Protein AF-A0AB33AIN3-F1 (afdb_monomer)

Organism: NCBI:txid1303024

Secondary structure (DSSP, 8-state):
-PPPSEEEEE-TTSSEEEEEETTS-EEEEEE-HHHHTS-HHHHHHHHHHHHHHHHHHHHHHHHHHHHHTT-TT--TTSPPHHHHHHHHHH---

Nearest PDB structures (foldseek):
  7aor-assembly1_an  TM=8.253E-01  e=1.614E-02  Trypanosoma cruzi strain CL Brener
  1j8b-assembly1_A-2  TM=8.445E-01  e=2.352E-02  Haemophilus influenzae Rd KW20
  6hiw-assembly1_DM  TM=8.427E-01  e=4.135E-02  Trypanosoma brucei brucei
  1pug-assembly1_A  TM=7.816E-01  e=3.218E-02  Escherichia coli
  7ane-assembly1_an  TM=8.072E-01  e=6.024E-02  Leishmania major

Sequence (93 aa):
MRDPTVFEAASRDESIIVRVGRNGNTAGVQLEPPAMELTDDVLASRIVRLNTLAYLRSQLALREEMTRNHVEAISTRLPTAAQVDAYASTIDF

Solvent-accessible surface area (backbone atoms only — not comparable to full-atom values): 5214 Å² total; per-residue (Å²): 134,81,79,69,67,59,27,71,26,58,35,77,85,58,26,40,35,24,34,13,26,56,86,52,47,79,69,49,76,48,74,37,77,76,43,72,76,44,53,71,70,57,42,50,52,52,52,51,53,28,42,50,50,7,28,42,52,18,38,27,52,52,44,51,50,38,57,76,68,67,52,78,84,71,62,86,86,44,48,49,70,68,56,45,51,55,57,51,70,70,64,86,84

Radius of gyration: 14.46 Å; Cα contacts (8 Å, |Δi|>4): 128; chains: 1; bounding box: 31×23×43 Å

Foldseek 3Di:
DDPDQWFWFAAPVRQWIWIAGLVLHTPDIHGHPVLVPDDPVVSVVLNVLRSVLSSLVSLQVVQVVCVVVVPPPDDPPRDHPVRSVVSVVVRDD

Structure (mmCIF, N/CA/C/O backbone):
data_AF-A0AB33AIN3-F1
#
_entry.id   AF-A0AB33AIN3-F1
#
loop_
_atom_site.group_PDB
_atom_site.id
_atom_site.type_symbol
_atom_site.label_atom_id
_atom_site.label_alt_id
_atom_site.label_comp_id
_atom_site.label_asym_id
_atom_site.label_entity_id
_atom_site.label_seq_id
_atom_site.pdbx_PDB_ins_code
_atom_site.Cartn_x
_atom_site.Cartn_y
_atom_site.Cartn_z
_atom_site.occupancy
_atom_site.B_iso_or_equiv
_atom_site.auth_seq_id
_atom_site.auth_comp_id
_atom_site.auth_asym_id
_atom_site.auth_atom_id
_atom_site.pdbx_PDB_model_num
ATOM 1 N N . MET A 1 1 ? -1.200 11.258 -19.873 1.00 44.75 1 MET A N 1
ATOM 2 C CA . MET A 1 1 ? -1.634 11.098 -18.468 1.00 44.75 1 MET A CA 1
ATOM 3 C C . MET A 1 1 ? -0.395 11.250 -17.597 1.00 44.75 1 MET A C 1
ATOM 5 O O . MET A 1 1 ? 0.616 10.655 -17.944 1.00 44.75 1 MET A O 1
ATOM 9 N N . ARG A 1 2 ? -0.401 12.129 -16.590 1.00 52.31 2 ARG A N 1
ATOM 10 C CA . ARG A 1 2 ? 0.754 12.338 -15.694 1.00 52.31 2 ARG A CA 1
ATOM 11 C C . ARG A 1 2 ? 0.783 11.168 -14.705 1.00 52.31 2 ARG A C 1
ATOM 13 O O . ARG A 1 2 ? -0.275 10.865 -14.160 1.00 52.31 2 ARG A O 1
ATOM 20 N N . ASP A 1 3 ? 1.929 10.518 -14.500 1.00 61.06 3 ASP A N 1
ATOM 21 C CA . ASP A 1 3 ? 2.031 9.482 -13.462 1.00 61.06 3 ASP A CA 1
ATOM 22 C C . ASP A 1 3 ? 1.714 10.102 -12.092 1.00 61.06 3 ASP A C 1
ATOM 24 O O . ASP A 1 3 ? 2.176 11.219 -11.813 1.00 61.06 3 ASP A O 1
ATOM 28 N N . PRO A 1 4 ? 0.906 9.433 -11.252 1.00 67.75 4 PRO A N 1
ATOM 29 C CA . PRO A 1 4 ? 0.572 9.948 -9.936 1.00 67.75 4 PRO A CA 1
ATOM 30 C C . PRO A 1 4 ? 1.851 10.122 -9.108 1.00 67.75 4 PRO A C 1
ATOM 32 O O . PRO A 1 4 ? 2.718 9.250 -9.052 1.00 67.75 4 PRO A O 1
ATOM 35 N N . THR A 1 5 ? 1.992 11.282 -8.466 1.00 84.06 5 THR A N 1
ATOM 36 C CA . THR A 1 5 ? 3.130 11.57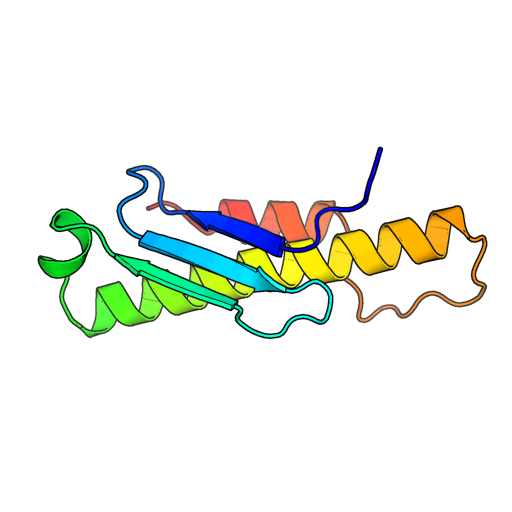2 -7.578 1.00 84.06 5 THR A CA 1
ATOM 37 C C . THR A 1 5 ? 3.000 10.870 -6.224 1.00 84.06 5 THR A C 1
ATOM 39 O O . THR A 1 5 ? 3.989 10.749 -5.496 1.00 84.06 5 THR A O 1
ATOM 42 N N . VAL A 1 6 ? 1.790 10.400 -5.905 1.00 92.75 6 VAL A N 1
ATOM 43 C CA . VAL A 1 6 ? 1.405 9.746 -4.655 1.00 92.75 6 VAL A CA 1
ATOM 44 C C . VAL A 1 6 ? 0.479 8.571 -4.963 1.00 92.75 6 VAL A C 1
ATOM 46 O O . VAL A 1 6 ? -0.419 8.680 -5.793 1.00 92.75 6 VAL A O 1
ATOM 49 N N . PHE A 1 7 ? 0.696 7.465 -4.265 1.00 96.25 7 PHE A N 1
ATOM 50 C CA . PHE A 1 7 ? -0.082 6.237 -4.316 1.00 96.25 7 PHE A CA 1
ATOM 51 C C . PHE A 1 7 ? -0.821 6.068 -2.999 1.00 96.25 7 PHE A C 1
ATOM 53 O O . PHE A 1 7 ? -0.236 6.250 -1.931 1.00 96.25 7 PHE A O 1
ATOM 60 N N . GLU A 1 8 ? -2.098 5.719 -3.078 1.00 96.50 8 GLU A N 1
ATOM 61 C CA . GLU A 1 8 ? -2.974 5.624 -1.916 1.00 96.50 8 GLU A CA 1
ATOM 62 C C . GLU A 1 8 ? -3.476 4.191 -1.716 1.00 96.50 8 GLU A C 1
ATOM 64 O O . GLU A 1 8 ? -3.675 3.436 -2.676 1.00 96.50 8 GLU A O 1
ATOM 69 N N . ALA A 1 9 ? -3.671 3.818 -0.455 1.00 97.88 9 ALA A N 1
ATOM 70 C CA . ALA A 1 9 ? -4.451 2.663 -0.040 1.00 97.88 9 ALA A CA 1
ATOM 71 C C . ALA A 1 9 ? -5.286 3.047 1.184 1.00 97.88 9 ALA A C 1
ATOM 73 O O . ALA A 1 9 ? -4.769 3.682 2.104 1.00 97.88 9 ALA A O 1
ATOM 74 N N . ALA A 1 10 ? -6.552 2.644 1.192 1.00 98.31 10 ALA A N 1
ATOM 75 C CA . ALA A 1 10 ? -7.491 2.943 2.263 1.00 98.31 10 ALA A CA 1
ATOM 76 C C . ALA A 1 10 ? -8.198 1.671 2.749 1.00 98.31 10 ALA A C 1
ATOM 78 O O . ALA A 1 10 ? -8.302 0.700 1.991 1.00 98.31 10 ALA A O 1
ATOM 79 N N . SER A 1 11 ? -8.665 1.679 3.999 1.00 98.00 11 SER A N 1
ATOM 80 C CA . SER A 1 11 ? -9.661 0.714 4.481 1.00 98.00 11 SER A CA 1
ATOM 81 C C . SER A 1 11 ? -10.981 0.877 3.719 1.00 98.00 11 SER A C 1
ATOM 83 O O . SER A 1 11 ? -11.220 1.916 3.102 1.00 98.00 11 SER A O 1
ATOM 85 N N . ARG A 1 12 ? -11.863 -0.131 3.752 1.00 96.62 12 ARG A N 1
ATOM 86 C CA . ARG A 1 12 ? -13.149 -0.085 3.020 1.00 96.62 12 ARG A CA 1
ATOM 87 C C . ARG A 1 12 ? -14.058 1.061 3.445 1.00 96.62 12 ARG A C 1
ATOM 89 O O . ARG A 1 12 ? -14.814 1.572 2.628 1.00 96.62 12 ARG A O 1
ATOM 96 N N . ASP A 1 13 ? -14.020 1.399 4.726 1.00 96.81 13 ASP A N 1
ATOM 97 C CA . ASP A 1 13 ? -14.777 2.501 5.319 1.00 96.81 13 ASP A CA 1
ATOM 98 C C . ASP A 1 13 ? -14.051 3.851 5.219 1.00 96.81 13 ASP A C 1
ATOM 100 O O . ASP A 1 13 ? -14.524 4.837 5.776 1.00 96.81 13 ASP A O 1
ATOM 104 N N . GLU A 1 14 ? -12.893 3.880 4.549 1.00 97.62 14 GLU A N 1
ATOM 105 C CA . GLU A 1 14 ? -12.032 5.051 4.369 1.00 97.62 14 GLU A CA 1
ATOM 106 C C . GLU A 1 14 ? -11.561 5.694 5.686 1.00 97.62 14 GLU A C 1
ATOM 108 O O . GLU A 1 14 ? -11.028 6.802 5.688 1.00 97.62 14 GLU A O 1
ATOM 113 N N . SER A 1 15 ? -11.689 4.989 6.815 1.00 98.38 15 SER A N 1
ATOM 114 C CA . SER A 1 15 ? -11.275 5.503 8.123 1.00 98.38 15 SER A CA 1
ATOM 115 C C . SER A 1 15 ? -9.758 5.532 8.317 1.00 98.38 15 SER A C 1
ATOM 117 O O . SER A 1 15 ? -9.254 6.310 9.128 1.00 98.38 15 SER A O 1
ATOM 119 N N . ILE A 1 16 ? -9.018 4.706 7.572 1.00 98.56 16 ILE A N 1
ATOM 120 C CA . ILE A 1 16 ? -7.554 4.691 7.542 1.00 98.56 16 ILE A CA 1
ATOM 121 C C . ILE A 1 16 ? -7.118 4.865 6.096 1.00 98.56 16 ILE A C 1
ATOM 123 O O . ILE A 1 16 ? -7.376 3.997 5.265 1.00 98.56 16 ILE A O 1
ATOM 127 N N . ILE A 1 17 ? -6.399 5.945 5.806 1.00 98.38 17 ILE A N 1
ATOM 128 C CA . ILE A 1 17 ? -5.875 6.235 4.470 1.00 98.38 17 ILE A CA 1
ATOM 129 C C . ILE A 1 17 ? -4.364 6.421 4.571 1.00 98.38 17 ILE A C 1
ATOM 131 O O . ILE A 1 17 ? -3.872 7.266 5.32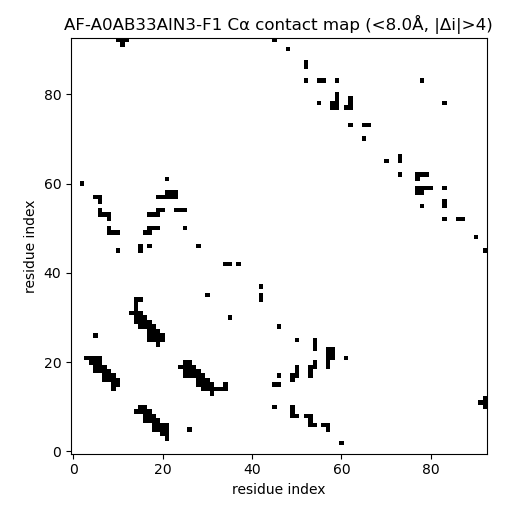1 1.00 98.38 17 ILE A O 1
ATOM 135 N N . VAL A 1 18 ? -3.608 5.646 3.797 1.00 98.06 18 VAL A N 1
ATOM 136 C CA . VAL A 1 18 ? -2.147 5.727 3.740 1.00 98.06 18 VAL A CA 1
ATOM 137 C C . VAL A 1 18 ? -1.698 6.179 2.362 1.00 98.06 18 VAL A C 1
ATOM 139 O O . VAL A 1 18 ? -2.145 5.661 1.339 1.00 98.06 18 VAL A O 1
ATOM 142 N N . ARG A 1 19 ? -0.765 7.131 2.345 1.00 97.69 19 ARG A N 1
ATOM 143 C CA . ARG A 1 19 ? -0.201 7.730 1.136 1.00 97.69 19 ARG A CA 1
ATOM 144 C C . ARG A 1 19 ? 1.295 7.466 1.073 1.00 97.69 19 ARG A C 1
ATOM 146 O O . ARG A 1 19 ? 2.021 7.730 2.031 1.00 97.69 19 ARG A O 1
ATOM 153 N N . VAL A 1 20 ? 1.766 6.988 -0.073 1.00 97.19 20 VAL A N 1
ATOM 154 C CA . VAL A 1 20 ? 3.175 6.690 -0.354 1.00 97.19 20 VAL A CA 1
ATOM 155 C C . VAL A 1 20 ? 3.607 7.438 -1.609 1.00 97.19 20 VAL A C 1
ATOM 157 O O . VAL A 1 20 ? 2.922 7.427 -2.626 1.00 97.19 20 VAL A O 1
ATOM 160 N N . GLY A 1 21 ? 4.747 8.114 -1.549 1.00 94.38 21 GLY A N 1
ATOM 161 C CA . GLY A 1 21 ? 5.338 8.787 -2.696 1.00 94.38 21 GLY A CA 1
ATOM 162 C C . GLY A 1 21 ? 5.836 7.806 -3.757 1.00 94.38 21 GLY A C 1
ATOM 163 O O . GLY A 1 21 ? 6.019 6.608 -3.525 1.00 94.38 21 GLY A O 1
ATOM 164 N N . ARG A 1 22 ? 6.122 8.335 -4.944 1.00 89.88 22 ARG A N 1
ATOM 165 C CA . ARG A 1 22 ? 6.629 7.555 -6.084 1.00 89.88 22 ARG A CA 1
ATOM 166 C C . ARG A 1 22 ? 7.908 6.753 -5.811 1.00 89.88 22 ARG A C 1
ATOM 168 O O . ARG A 1 22 ? 8.116 5.714 -6.419 1.00 89.88 22 ARG A O 1
ATOM 175 N N . ASN A 1 23 ? 8.751 7.201 -4.884 1.00 86.94 23 ASN A N 1
ATOM 176 C CA . ASN A 1 23 ? 9.991 6.498 -4.537 1.00 86.94 23 ASN A CA 1
ATOM 177 C C . ASN A 1 23 ? 9.806 5.504 -3.378 1.00 86.94 23 ASN A C 1
ATOM 179 O O . ASN A 1 23 ? 10.782 4.982 -2.847 1.00 86.94 23 ASN A O 1
ATOM 183 N N . GLY A 1 24 ? 8.563 5.263 -2.953 1.00 83.81 24 GLY A N 1
ATOM 184 C CA . GLY A 1 24 ? 8.248 4.366 -1.846 1.00 83.81 24 GLY A CA 1
ATOM 185 C C . GLY A 1 24 ? 8.382 4.993 -0.456 1.00 83.81 24 GLY A C 1
ATOM 186 O O . GLY A 1 24 ? 8.197 4.301 0.540 1.00 83.81 24 GLY A O 1
ATOM 187 N N . ASN A 1 25 ? 8.675 6.292 -0.360 1.00 89.38 25 ASN A N 1
ATOM 188 C CA . ASN A 1 25 ? 8.670 7.018 0.906 1.00 89.38 25 ASN A CA 1
ATOM 189 C C . ASN A 1 25 ? 7.230 7.220 1.402 1.00 89.38 25 ASN A C 1
ATOM 191 O O . ASN A 1 25 ? 6.386 7.699 0.647 1.00 89.38 25 ASN A O 1
ATOM 195 N N . THR A 1 26 ? 6.938 6.908 2.664 1.00 86.69 26 THR A N 1
ATOM 196 C CA . THR A 1 26 ? 5.628 7.229 3.250 1.00 86.69 26 THR A CA 1
ATOM 197 C C . THR A 1 26 ? 5.421 8.746 3.230 1.00 86.69 26 THR A C 1
ATOM 199 O O . THR A 1 26 ? 6.275 9.504 3.687 1.00 86.69 26 THR A O 1
ATOM 202 N N . ALA A 1 27 ? 4.307 9.186 2.647 1.00 91.75 27 ALA A N 1
ATOM 203 C CA . ALA A 1 27 ? 3.937 10.593 2.502 1.00 91.75 27 ALA A CA 1
ATOM 204 C C . ALA A 1 27 ? 2.965 11.049 3.600 1.00 91.75 27 ALA A C 1
ATOM 206 O O . ALA A 1 27 ? 2.965 12.222 3.961 1.00 91.75 27 ALA A O 1
ATOM 207 N N . GLY A 1 28 ? 2.160 10.136 4.149 1.00 95.56 28 GLY A N 1
ATOM 208 C CA . GLY A 1 28 ? 1.303 10.429 5.293 1.00 95.56 28 GLY A CA 1
ATOM 209 C C . GLY A 1 28 ? 0.319 9.311 5.616 1.00 95.56 28 GLY A C 1
ATOM 210 O O . GLY A 1 28 ? 0.068 8.426 4.796 1.00 95.56 28 GLY A O 1
ATOM 211 N N . VAL A 1 29 ? -0.246 9.392 6.817 1.00 97.31 29 VAL A N 1
ATOM 212 C CA . VAL A 1 29 ? -1.365 8.569 7.283 1.00 97.31 29 VAL A CA 1
ATOM 213 C C . VAL A 1 29 ? -2.456 9.521 7.757 1.00 97.31 29 VAL A C 1
ATOM 215 O O . VAL A 1 29 ? -2.170 10.462 8.496 1.00 97.31 29 VAL A O 1
ATOM 218 N N . GLN A 1 30 ? -3.683 9.293 7.307 1.00 98.12 30 GLN A N 1
ATOM 219 C CA . GLN A 1 30 ? -4.877 9.999 7.753 1.00 98.12 30 GLN A CA 1
ATOM 220 C C . GLN A 1 30 ? -5.780 9.004 8.477 1.00 98.12 30 GLN A C 1
ATOM 222 O O . GLN A 1 30 ? -6.013 7.905 7.972 1.00 98.12 30 GLN A O 1
ATOM 227 N N . LEU A 1 31 ? -6.231 9.397 9.667 1.00 98.44 31 LEU A N 1
ATOM 228 C CA . LEU A 1 31 ? -7.089 8.608 10.540 1.00 98.44 31 LEU A CA 1
ATOM 229 C C . LEU A 1 31 ? -8.352 9.410 10.835 1.00 98.44 31 LEU A C 1
ATOM 231 O O . LEU A 1 31 ? -8.268 10.535 11.328 1.00 98.44 31 LEU A O 1
ATOM 235 N N . GLU A 1 32 ? -9.497 8.816 10.539 1.00 98.38 32 GLU A N 1
ATOM 236 C CA . GLU A 1 32 ? -10.811 9.357 10.875 1.00 98.38 32 GLU A CA 1
ATOM 237 C C . GLU A 1 32 ? -11.285 8.809 12.232 1.00 98.38 32 GLU A C 1
ATOM 239 O O . GLU A 1 32 ? -10.764 7.788 12.694 1.00 98.38 32 GLU A O 1
ATOM 244 N N . PRO A 1 33 ? -12.291 9.426 12.885 1.00 98.19 33 PRO A N 1
ATOM 245 C CA . PRO A 1 33 ? -12.750 9.002 14.209 1.00 98.19 33 PRO A CA 1
ATOM 246 C C . PRO A 1 33 ? -13.003 7.489 14.374 1.00 98.19 33 PRO A C 1
ATOM 248 O O . PRO A 1 33 ? -12.564 6.952 15.387 1.00 98.19 33 PRO A O 1
ATOM 251 N N . PRO A 1 34 ? -13.592 6.752 13.402 1.00 97.88 34 PRO A N 1
ATOM 252 C CA . PRO A 1 34 ? -13.770 5.302 13.534 1.00 97.88 34 PRO A CA 1
ATOM 253 C C . PRO A 1 34 ? -12.463 4.513 13.699 1.00 97.88 34 PRO A C 1
ATOM 255 O O . PRO A 1 34 ? -12.448 3.487 14.374 1.00 97.88 34 PRO A O 1
ATOM 258 N N . ALA A 1 35 ? -11.354 4.985 13.120 1.00 97.69 35 ALA A N 1
ATOM 259 C CA . ALA A 1 35 ? -10.053 4.337 13.263 1.00 97.69 35 ALA A CA 1
ATOM 260 C C . ALA A 1 35 ? -9.464 4.511 14.670 1.00 97.69 35 ALA A C 1
ATOM 262 O O . ALA A 1 35 ? -8.683 3.668 15.106 1.00 97.69 35 ALA A O 1
ATOM 263 N N . MET A 1 36 ? -9.850 5.574 15.382 1.00 96.81 36 MET A N 1
ATOM 264 C CA . MET A 1 36 ? -9.390 5.857 16.745 1.00 96.81 36 MET A CA 1
ATOM 265 C C . MET A 1 36 ? -10.075 4.983 17.804 1.00 96.81 36 MET A C 1
ATOM 267 O O . MET A 1 36 ? -9.580 4.893 18.921 1.00 96.81 36 MET A O 1
ATOM 271 N N . GLU A 1 37 ? -11.181 4.320 17.454 1.00 97.88 37 GLU A N 1
ATOM 272 C CA . GLU A 1 37 ? -11.871 3.346 18.314 1.00 97.88 37 GLU A CA 1
ATOM 273 C C . GLU A 1 37 ? -11.245 1.940 18.238 1.00 97.88 37 GLU A C 1
ATOM 275 O O . GLU A 1 37 ? -11.605 1.039 18.999 1.00 97.88 37 GLU A O 1
ATOM 280 N N . LEU A 1 38 ? -10.320 1.721 17.297 1.00 98.06 38 LEU A N 1
ATOM 281 C CA . LEU A 1 38 ? -9.575 0.471 17.189 1.00 98.06 38 LEU A CA 1
ATOM 282 C C . LEU A 1 38 ? -8.528 0.384 18.301 1.00 98.06 38 LEU A C 1
ATOM 284 O O . LEU A 1 38 ? -7.936 1.383 18.701 1.00 98.06 38 LEU A O 1
ATOM 288 N N . THR A 1 39 ? -8.237 -0.833 18.753 1.00 98.38 39 THR A N 1
ATOM 289 C CA . THR A 1 39 ? -7.101 -1.061 19.649 1.00 98.38 39 THR A CA 1
ATOM 290 C C . THR A 1 39 ? -5.782 -0.772 18.928 1.00 98.38 39 THR A C 1
ATOM 292 O O . THR A 1 39 ? -5.675 -0.959 17.711 1.00 98.38 39 THR A O 1
ATOM 295 N N . ASP A 1 40 ? -4.762 -0.351 19.679 1.00 98.25 40 ASP A N 1
ATOM 296 C CA . ASP A 1 40 ? -3.450 0.036 19.141 1.00 98.25 40 ASP A CA 1
ATOM 297 C C . ASP A 1 40 ? -2.850 -1.021 18.202 1.00 98.25 40 ASP A C 1
ATOM 299 O O . ASP A 1 40 ? -2.316 -0.695 17.141 1.00 98.25 40 ASP A O 1
ATOM 303 N N . ASP A 1 41 ? -2.960 -2.302 18.563 1.00 98.31 41 ASP A N 1
ATOM 304 C CA . ASP A 1 41 ? -2.443 -3.423 17.780 1.00 98.31 41 ASP A CA 1
ATOM 305 C C . ASP A 1 41 ? -3.193 -3.608 16.452 1.00 98.31 41 ASP A C 1
ATOM 307 O O . ASP A 1 41 ? -2.572 -3.849 15.409 1.00 98.31 41 ASP A O 1
ATOM 311 N N . VAL A 1 42 ? -4.517 -3.427 16.457 1.00 98.38 42 VAL A N 1
ATOM 312 C CA . VAL A 1 42 ? -5.349 -3.508 15.253 1.00 98.38 42 VAL A CA 1
ATOM 313 C C . VAL A 1 42 ? -5.076 -2.316 14.345 1.00 98.38 42 VAL A C 1
ATOM 315 O O . VAL A 1 42 ? -4.852 -2.505 13.146 1.00 98.38 42 VAL A O 1
ATOM 318 N N . LEU A 1 43 ? -5.043 -1.101 14.897 1.00 98.50 43 LEU A N 1
ATOM 319 C CA . LEU A 1 43 ? -4.747 0.114 14.144 1.00 98.50 43 LEU A CA 1
ATOM 320 C C . LEU A 1 43 ? -3.356 0.035 13.499 1.00 98.50 43 LEU A C 1
ATOM 322 O O . LEU A 1 43 ? -3.224 0.237 12.290 1.00 98.50 43 LEU A O 1
ATOM 326 N N . ALA A 1 44 ? -2.330 -0.340 14.268 1.00 98.31 44 ALA A N 1
ATOM 327 C CA . ALA A 1 44 ? -0.970 -0.497 13.762 1.00 98.31 44 ALA A CA 1
ATOM 328 C C . ALA A 1 44 ? -0.894 -1.551 12.647 1.00 98.31 44 ALA A C 1
ATOM 330 O O . ALA A 1 44 ? -0.315 -1.292 11.590 1.00 98.31 44 ALA A O 1
ATOM 331 N N . SER A 1 45 ? -1.524 -2.715 12.842 1.00 98.44 45 SER A N 1
ATOM 332 C CA . SER A 1 45 ? -1.582 -3.776 11.830 1.00 98.44 45 SER A CA 1
ATOM 333 C C . SER A 1 45 ? -2.226 -3.287 10.528 1.00 98.44 45 SER A C 1
ATOM 335 O O . SER A 1 45 ? -1.670 -3.483 9.443 1.00 98.44 45 SER A O 1
ATOM 337 N N . ARG A 1 46 ? -3.360 -2.580 10.614 1.00 98.50 46 ARG A N 1
ATOM 338 C CA . ARG A 1 46 ? -4.061 -2.039 9.440 1.00 98.50 46 ARG A CA 1
ATOM 339 C C . ARG A 1 46 ? -3.235 -0.981 8.710 1.00 98.50 46 ARG A C 1
ATOM 341 O O . ARG A 1 46 ? -3.106 -1.067 7.489 1.00 98.50 46 ARG A O 1
ATOM 348 N N . ILE A 1 47 ? -2.618 -0.045 9.437 1.00 98.25 47 ILE A N 1
ATOM 349 C CA . ILE A 1 47 ? -1.732 0.977 8.856 1.00 98.25 47 ILE A CA 1
ATOM 350 C C . ILE A 1 47 ? -0.562 0.321 8.121 1.00 98.25 47 ILE A C 1
ATOM 352 O O . ILE A 1 47 ? -0.282 0.687 6.981 1.00 98.25 47 ILE A O 1
ATOM 356 N N . VAL A 1 48 ? 0.106 -0.664 8.732 1.00 98.12 48 VAL A N 1
ATOM 357 C CA . VAL A 1 48 ? 1.239 -1.361 8.102 1.00 98.12 48 VAL A CA 1
ATOM 358 C C . VAL A 1 48 ? 0.801 -2.032 6.803 1.00 98.12 48 VAL A C 1
ATOM 360 O O . VAL A 1 48 ? 1.453 -1.850 5.777 1.00 98.12 48 VAL A O 1
ATOM 363 N N . ARG A 1 49 ? -0.326 -2.751 6.814 1.00 98.56 49 ARG A N 1
ATOM 364 C CA . ARG A 1 49 ? -0.839 -3.453 5.629 1.00 98.56 49 ARG A CA 1
ATOM 365 C C . ARG A 1 49 ? -1.231 -2.489 4.507 1.00 98.56 49 ARG A C 1
ATOM 367 O O . ARG A 1 49 ? -0.867 -2.714 3.353 1.00 98.56 49 ARG A O 1
ATOM 374 N N . LEU A 1 50 ? -1.900 -1.383 4.831 1.00 98.50 50 LEU A N 1
ATOM 375 C CA . LEU A 1 50 ? -2.226 -0.343 3.850 1.00 98.50 50 LEU A CA 1
ATOM 376 C C . LEU A 1 50 ? -0.967 0.354 3.316 1.00 98.50 50 LEU A C 1
ATOM 378 O O . LEU A 1 50 ? -0.849 0.552 2.107 1.00 98.50 50 LEU A O 1
ATOM 382 N N . ASN A 1 51 ? 0.017 0.648 4.171 1.00 98.25 51 ASN A N 1
ATOM 383 C CA . ASN A 1 51 ? 1.296 1.217 3.744 1.00 98.25 51 ASN A CA 1
ATOM 384 C C . ASN A 1 51 ? 2.042 0.276 2.792 1.00 98.25 51 ASN A C 1
ATOM 386 O O . ASN A 1 51 ? 2.560 0.721 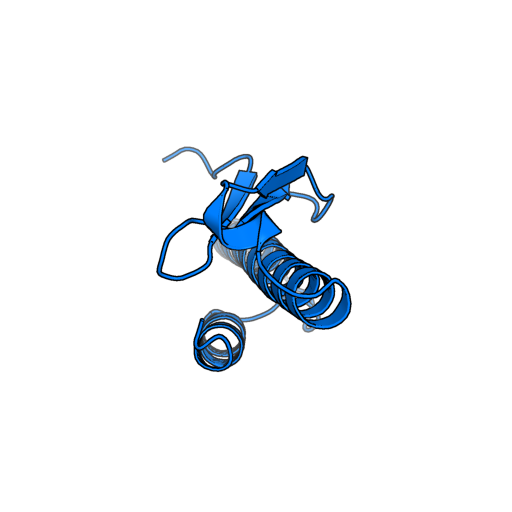1.769 1.00 98.25 51 ASN A O 1
ATOM 390 N N . THR A 1 52 ? 2.063 -1.028 3.082 1.00 98.00 52 THR A N 1
ATOM 391 C CA . THR A 1 52 ? 2.641 -2.030 2.181 1.00 98.00 52 THR A CA 1
ATOM 392 C C . THR A 1 52 ? 1.913 -2.054 0.839 1.00 98.00 52 THR A C 1
ATOM 394 O O . THR A 1 52 ? 2.578 -2.050 -0.195 1.00 98.00 52 THR A O 1
ATOM 397 N N . LEU A 1 53 ? 0.577 -2.014 0.815 1.00 98.25 53 LEU A N 1
ATOM 398 C CA . LEU A 1 53 ? -0.174 -1.982 -0.443 1.00 98.25 53 LEU A CA 1
ATOM 399 C C . LEU A 1 53 ? 0.124 -0.712 -1.259 1.00 98.25 53 LEU A C 1
ATOM 401 O O . LEU A 1 53 ? 0.408 -0.805 -2.455 1.00 98.25 53 LEU A O 1
ATOM 405 N N . ALA A 1 54 ? 0.110 0.466 -0.630 1.00 97.81 54 ALA A N 1
ATOM 406 C CA . ALA A 1 54 ? 0.442 1.729 -1.291 1.00 97.81 54 ALA A CA 1
ATOM 407 C C . ALA A 1 54 ? 1.888 1.733 -1.827 1.00 97.81 54 ALA A C 1
ATOM 409 O O . ALA A 1 54 ? 2.139 2.174 -2.951 1.00 97.81 54 ALA A O 1
ATOM 410 N N . TYR A 1 55 ? 2.833 1.166 -1.070 1.00 97.56 55 TYR A N 1
ATOM 411 C CA . TYR A 1 55 ? 4.211 0.962 -1.515 1.00 97.56 55 TYR A CA 1
ATOM 412 C C . TYR A 1 55 ? 4.295 0.029 -2.728 1.00 97.56 55 TYR A C 1
ATOM 414 O O . TYR A 1 55 ? 4.938 0.375 -3.717 1.00 97.56 55 TYR A O 1
ATOM 422 N N . LEU A 1 56 ? 3.617 -1.122 -2.705 1.00 97.56 56 LEU A N 1
ATOM 423 C CA . LEU A 1 56 ? 3.611 -2.067 -3.825 1.00 97.56 56 LEU A CA 1
ATOM 424 C C . LEU A 1 56 ? 3.025 -1.446 -5.101 1.00 97.56 56 LEU A C 1
ATOM 426 O O . LEU A 1 56 ? 3.590 -1.634 -6.176 1.00 97.56 56 LEU A O 1
ATOM 430 N N . ARG A 1 57 ? 1.953 -0.651 -4.982 1.00 97.25 57 ARG A N 1
ATOM 431 C CA . ARG A 1 57 ? 1.383 0.127 -6.098 1.00 97.25 57 ARG A CA 1
ATOM 432 C C . ARG A 1 57 ? 2.393 1.126 -6.671 1.00 97.25 57 ARG A C 1
ATOM 434 O O . ARG A 1 57 ? 2.537 1.217 -7.886 1.00 97.25 57 ARG A O 1
ATOM 441 N N . SER A 1 58 ? 3.140 1.808 -5.802 1.00 96.38 58 SER A N 1
ATOM 442 C CA . SER A 1 58 ? 4.225 2.715 -6.198 1.00 96.38 58 SER A CA 1
ATOM 443 C C . SER A 1 58 ? 5.339 1.983 -6.966 1.00 96.38 58 SER A C 1
ATOM 445 O O . SER A 1 58 ? 5.761 2.422 -8.035 1.00 96.38 58 SER A O 1
ATOM 447 N N . GLN A 1 59 ? 5.755 0.801 -6.498 1.00 96.56 59 GLN A N 1
ATOM 448 C CA . GLN A 1 59 ? 6.768 -0.007 -7.190 1.00 96.56 59 GLN A CA 1
ATOM 449 C C . GLN A 1 59 ? 6.265 -0.603 -8.517 1.00 96.56 59 GLN A C 1
ATOM 451 O O . GLN A 1 59 ? 7.038 -0.717 -9.471 1.00 96.56 59 GLN A O 1
ATOM 456 N N . LEU A 1 60 ? 4.981 -0.958 -8.609 1.00 96.25 60 LEU A N 1
ATOM 457 C CA . LEU A 1 60 ? 4.366 -1.392 -9.864 1.00 96.25 60 LEU A CA 1
ATOM 458 C C . LEU A 1 60 ? 4.386 -0.267 -10.906 1.00 96.25 60 LEU A C 1
ATOM 460 O O . LEU A 1 60 ? 4.776 -0.506 -12.044 1.00 96.25 60 LEU A O 1
ATOM 464 N N . ALA A 1 61 ? 4.067 0.967 -10.518 1.00 94.81 61 ALA A N 1
ATOM 465 C CA . ALA A 1 61 ? 4.132 2.097 -11.441 1.00 94.81 61 ALA A CA 1
ATOM 466 C C . ALA A 1 61 ? 5.557 2.344 -11.970 1.00 94.81 61 ALA A C 1
ATOM 468 O O . ALA A 1 61 ? 5.737 2.609 -13.159 1.00 94.81 61 ALA A O 1
ATOM 469 N N . LEU A 1 62 ? 6.586 2.183 -11.125 1.00 93.81 62 LEU A N 1
ATOM 470 C CA . LEU A 1 62 ? 7.988 2.227 -11.568 1.00 93.81 62 LEU A CA 1
ATOM 471 C C . LEU A 1 62 ? 8.294 1.123 -12.592 1.00 93.81 62 LEU A C 1
ATOM 473 O O . LEU A 1 62 ? 8.941 1.376 -13.609 1.00 93.81 62 LEU A O 1
ATOM 477 N N . ARG A 1 63 ? 7.796 -0.099 -12.362 1.00 94.69 63 ARG A N 1
ATOM 478 C CA . ARG A 1 63 ? 7.921 -1.215 -13.313 1.00 94.69 63 ARG A CA 1
ATOM 479 C C . ARG A 1 63 ? 7.261 -0.892 -14.654 1.00 94.69 63 ARG A C 1
ATOM 481 O O . ARG A 1 63 ? 7.841 -1.159 -15.707 1.00 94.69 63 ARG A O 1
ATOM 488 N N . GLU A 1 64 ? 6.053 -0.345 -14.625 1.00 94.31 64 GLU A N 1
ATOM 489 C CA . GLU A 1 64 ? 5.280 0.006 -15.818 1.00 94.31 64 GLU A CA 1
ATOM 490 C C . GLU A 1 64 ? 5.936 1.137 -16.611 1.00 94.31 64 GLU A C 1
ATOM 492 O O . GLU A 1 64 ? 5.988 1.087 -17.838 1.00 94.31 64 GLU A O 1
ATOM 497 N N . GLU A 1 65 ? 6.490 2.141 -15.935 1.00 93.25 65 GLU A N 1
ATOM 498 C CA . GLU A 1 65 ? 7.294 3.184 -16.569 1.00 93.25 65 GLU A CA 1
ATOM 499 C C . GLU A 1 65 ? 8.548 2.613 -17.238 1.00 93.25 65 GLU A C 1
ATOM 501 O O . GLU A 1 65 ? 8.789 2.889 -18.412 1.00 93.25 65 GLU A O 1
ATOM 506 N N . MET A 1 66 ? 9.323 1.782 -16.535 1.00 94.00 66 MET A N 1
ATOM 507 C CA . MET A 1 66 ? 10.497 1.119 -17.113 1.00 94.00 66 MET A CA 1
ATOM 508 C C . MET A 1 66 ? 10.127 0.286 -18.345 1.00 94.00 66 MET A C 1
ATOM 510 O O . MET A 1 66 ? 10.835 0.316 -19.350 1.00 94.00 66 MET A O 1
ATOM 514 N N . THR A 1 67 ? 8.987 -0.407 -18.284 1.00 94.38 67 THR A N 1
ATOM 515 C CA . THR A 1 67 ? 8.459 -1.203 -19.400 1.00 94.38 67 THR A CA 1
ATOM 516 C C . THR A 1 67 ? 8.114 -0.313 -20.595 1.00 94.38 67 THR A C 1
ATOM 518 O O . THR A 1 67 ? 8.517 -0.616 -21.716 1.00 94.38 67 THR A O 1
ATOM 521 N N . ARG A 1 68 ? 7.424 0.814 -20.367 1.00 94.75 68 ARG A N 1
ATOM 522 C CA . ARG A 1 68 ? 7.102 1.802 -21.414 1.00 94.75 68 ARG A CA 1
ATOM 523 C C . ARG A 1 68 ? 8.347 2.440 -22.027 1.00 94.75 68 ARG A C 1
ATOM 525 O O . ARG A 1 68 ? 8.351 2.733 -23.216 1.00 94.75 68 ARG A O 1
ATOM 532 N N . ASN A 1 69 ? 9.393 2.632 -21.231 1.00 95.25 69 ASN A N 1
ATOM 533 C CA . ASN A 1 69 ? 10.660 3.213 -21.669 1.00 95.25 69 ASN A CA 1
ATOM 534 C C . ASN A 1 69 ? 11.622 2.181 -22.284 1.00 95.25 69 ASN A C 1
ATOM 536 O O . ASN A 1 69 ? 12.774 2.520 -22.543 1.00 95.25 69 ASN A O 1
ATOM 540 N N . HIS A 1 70 ? 11.175 0.938 -22.509 1.00 94.69 70 HIS A N 1
ATOM 541 C CA . HIS A 1 70 ? 11.983 -0.151 -23.071 1.00 94.69 70 HIS A CA 1
ATOM 542 C C . HIS A 1 70 ? 13.291 -0.410 -22.308 1.00 94.69 70 HIS A C 1
ATOM 544 O O . HIS A 1 70 ? 14.300 -0.792 -22.898 1.00 94.69 70 HIS A O 1
ATOM 550 N N . VAL A 1 71 ? 13.282 -0.207 -20.988 1.00 95.00 71 VAL A N 1
ATOM 551 C CA . VAL A 1 71 ? 14.437 -0.509 -20.141 1.00 95.00 71 VAL A CA 1
ATOM 552 C C . VAL A 1 71 ? 14.691 -2.014 -20.173 1.00 95.00 71 VAL A C 1
ATOM 554 O O . VAL A 1 71 ? 13.834 -2.813 -19.791 1.00 95.00 71 VAL A O 1
ATOM 557 N N . GLU A 1 72 ? 15.882 -2.405 -20.616 1.00 89.56 72 GLU A N 1
ATOM 558 C CA . GLU A 1 72 ? 16.329 -3.792 -20.555 1.00 89.56 72 GLU A CA 1
ATOM 559 C C . GLU A 1 72 ? 16.598 -4.204 -19.096 1.00 89.56 72 GLU A C 1
ATOM 561 O O . GLU A 1 72 ? 17.041 -3.401 -18.276 1.00 89.56 72 GLU A O 1
ATOM 566 N N . ALA A 1 73 ? 16.330 -5.470 -18.761 1.00 90.00 73 ALA A N 1
ATOM 567 C CA . ALA A 1 73 ? 16.587 -6.050 -17.437 1.00 90.00 73 ALA A CA 1
ATOM 568 C C . ALA A 1 73 ? 15.859 -5.371 -16.249 1.00 90.00 73 ALA A C 1
ATOM 570 O O . ALA A 1 73 ? 16.451 -5.105 -15.201 1.00 90.00 73 ALA A O 1
ATOM 571 N N . ILE A 1 74 ? 14.543 -5.154 -16.369 1.00 91.06 74 ILE A N 1
ATOM 572 C CA . ILE A 1 74 ? 13.701 -4.711 -15.243 1.00 91.06 74 ILE A CA 1
ATOM 573 C C . ILE A 1 74 ? 13.850 -5.672 -14.054 1.00 91.06 74 ILE A C 1
ATOM 575 O O . ILE A 1 74 ? 13.643 -6.881 -14.177 1.00 91.06 74 ILE A O 1
ATOM 579 N N . SER A 1 75 ? 14.177 -5.115 -12.886 1.00 90.94 75 SER A N 1
ATOM 580 C CA . SER A 1 75 ? 14.409 -5.875 -11.656 1.00 90.94 75 SER A CA 1
ATOM 581 C C . SER A 1 75 ? 13.237 -6.797 -11.307 1.00 90.94 75 SER A C 1
ATOM 583 O O . SER A 1 75 ? 12.084 -6.368 -11.228 1.00 90.94 75 SER A O 1
ATOM 585 N N . THR A 1 76 ? 13.543 -8.057 -10.991 1.00 89.19 76 THR A N 1
ATOM 586 C CA . THR A 1 76 ? 12.567 -9.039 -10.486 1.00 89.19 76 THR A CA 1
ATOM 587 C C . THR A 1 76 ? 12.042 -8.701 -9.091 1.00 89.19 76 THR A C 1
ATOM 589 O O . THR A 1 76 ? 11.065 -9.297 -8.648 1.00 89.19 76 THR A O 1
ATO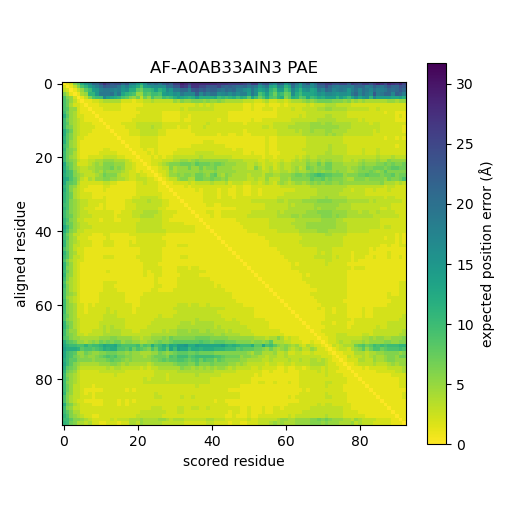M 592 N N . ARG A 1 77 ? 12.663 -7.735 -8.398 1.00 90.06 77 ARG A N 1
ATOM 593 C CA . ARG A 1 77 ? 12.185 -7.225 -7.105 1.00 90.06 77 ARG A CA 1
ATOM 594 C C . ARG A 1 77 ? 10.994 -6.276 -7.246 1.00 90.06 77 ARG A C 1
ATOM 596 O O . ARG A 1 77 ? 10.300 -6.058 -6.259 1.00 90.06 77 ARG A O 1
ATOM 603 N N . LEU A 1 78 ? 10.765 -5.701 -8.431 1.00 94.31 78 LEU A N 1
ATOM 604 C CA . LEU A 1 78 ? 9.591 -4.865 -8.667 1.00 94.31 78 LEU A CA 1
ATOM 605 C C . LEU A 1 78 ? 8.355 -5.751 -8.872 1.00 94.31 78 LEU A C 1
ATOM 607 O O . LEU A 1 78 ? 8.391 -6.635 -9.740 1.00 94.31 78 LEU A O 1
ATOM 611 N N . PRO A 1 79 ? 7.264 -5.512 -8.123 1.00 96.81 79 PRO A N 1
ATOM 612 C CA . PRO A 1 79 ? 6.082 -6.350 -8.174 1.00 96.81 79 PRO A CA 1
ATOM 613 C C . PRO A 1 79 ? 5.387 -6.242 -9.532 1.00 96.81 79 PRO A C 1
ATOM 615 O O . PRO A 1 79 ? 5.419 -5.215 -10.207 1.00 96.81 79 PRO A O 1
ATOM 618 N N . THR A 1 80 ? 4.741 -7.330 -9.921 1.00 97.00 80 THR A N 1
ATOM 619 C CA . THR A 1 80 ? 3.793 -7.387 -11.038 1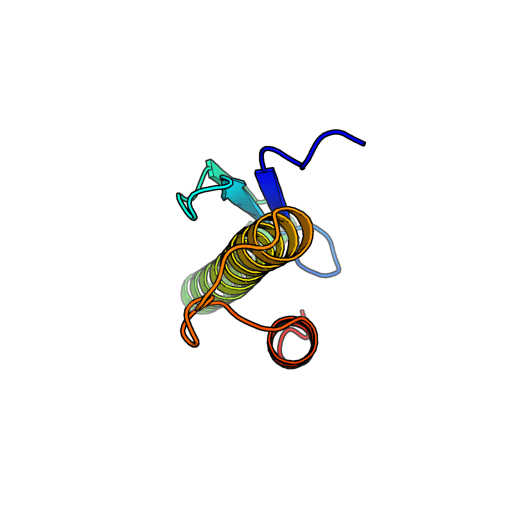.00 97.00 80 THR A CA 1
ATOM 620 C C . THR A 1 80 ? 2.392 -7.001 -10.570 1.00 97.00 80 THR A C 1
ATOM 622 O O . THR A 1 80 ? 2.095 -7.103 -9.380 1.00 97.00 80 THR A O 1
ATOM 625 N N . ALA A 1 81 ? 1.509 -6.633 -11.505 1.00 97.75 81 ALA A N 1
ATOM 626 C CA . ALA A 1 81 ? 0.105 -6.342 -11.199 1.00 97.75 81 ALA A CA 1
ATOM 627 C C . ALA A 1 81 ? -0.558 -7.483 -10.408 1.00 97.75 81 ALA A C 1
ATOM 629 O O . ALA A 1 81 ? -1.103 -7.249 -9.335 1.00 97.75 81 ALA A O 1
ATOM 630 N N . ALA A 1 82 ? -0.361 -8.735 -10.839 1.00 98.00 82 ALA A N 1
ATOM 631 C CA . ALA A 1 82 ? -0.897 -9.910 -10.153 1.00 98.00 82 ALA A CA 1
ATOM 632 C C . ALA A 1 82 ? -0.422 -10.045 -8.692 1.00 98.00 82 ALA A C 1
ATOM 634 O O . ALA A 1 82 ? -1.183 -10.483 -7.834 1.00 98.00 82 ALA A O 1
ATOM 635 N N . GLN A 1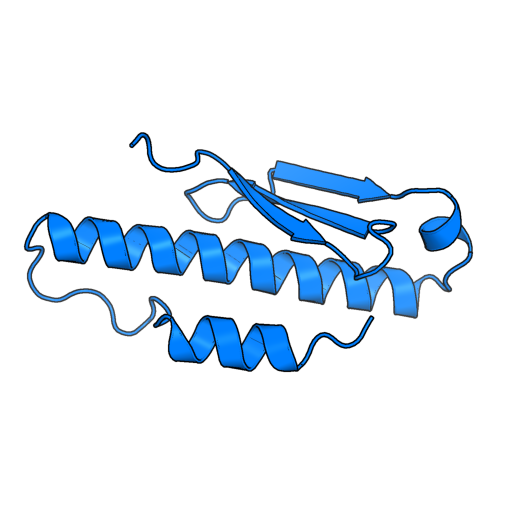 83 ? 0.823 -9.666 -8.383 1.00 98.19 83 GLN A N 1
ATOM 636 C CA . GLN A 1 83 ? 1.331 -9.686 -7.005 1.00 98.19 83 GLN A CA 1
ATOM 637 C C . GLN A 1 83 ? 0.723 -8.568 -6.153 1.00 98.19 83 GLN A C 1
ATOM 639 O O . GLN A 1 83 ? 0.428 -8.796 -4.979 1.00 98.19 83 GLN A O 1
ATOM 644 N N . VAL A 1 84 ? 0.528 -7.378 -6.730 1.00 98.38 84 VAL A N 1
ATOM 645 C CA . VAL A 1 84 ? -0.153 -6.271 -6.043 1.00 98.38 84 VAL A CA 1
ATOM 646 C C . VAL A 1 84 ? -1.607 -6.645 -5.750 1.00 98.38 84 VAL A C 1
ATOM 648 O O . VAL A 1 84 ? -2.051 -6.481 -4.615 1.00 98.38 84 VAL A O 1
ATOM 651 N N . ASP A 1 85 ? -2.312 -7.217 -6.725 1.00 98.38 85 ASP A N 1
ATOM 652 C CA . ASP A 1 85 ? -3.705 -7.654 -6.582 1.00 98.38 85 ASP A CA 1
ATOM 653 C C . ASP A 1 85 ? -3.847 -8.786 -5.558 1.00 98.38 85 ASP A C 1
ATOM 655 O O . ASP A 1 85 ? -4.728 -8.745 -4.697 1.00 98.38 85 ASP A O 1
ATOM 659 N N . ALA A 1 86 ? 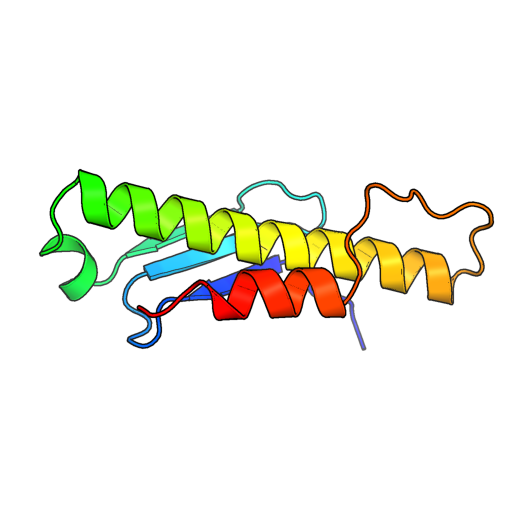-2.936 -9.765 -5.581 1.00 98.44 86 ALA A N 1
ATOM 660 C CA . ALA A 1 86 ? -2.907 -10.830 -4.586 1.00 98.44 86 ALA A CA 1
ATOM 661 C C . ALA A 1 86 ? -2.706 -10.270 -3.170 1.00 98.44 86 ALA A C 1
ATOM 663 O O . ALA A 1 86 ? -3.421 -10.668 -2.253 1.00 98.44 86 ALA A O 1
ATOM 664 N N . TYR A 1 87 ? -1.801 -9.304 -2.980 1.00 98.50 87 TYR A N 1
ATOM 665 C CA . TYR A 1 87 ? -1.631 -8.662 -1.676 1.00 98.50 87 TYR A CA 1
ATOM 666 C C . TYR A 1 87 ? -2.881 -7.875 -1.258 1.00 98.50 87 TYR A C 1
ATOM 668 O O . TYR A 1 87 ? -3.334 -8.005 -0.119 1.00 98.50 87 TYR A O 1
ATOM 676 N N . ALA A 1 88 ? -3.470 -7.108 -2.182 1.00 98.38 88 ALA A N 1
ATOM 677 C CA . ALA A 1 88 ? -4.69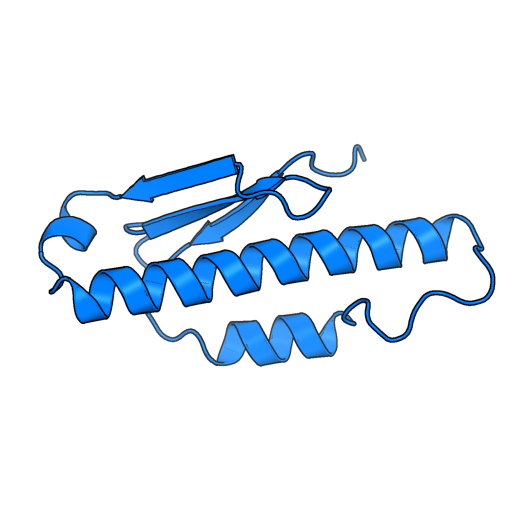2 -6.346 -1.941 1.00 98.38 88 ALA A CA 1
ATOM 678 C C . ALA A 1 88 ? -5.851 -7.248 -1.495 1.00 98.38 88 ALA A C 1
ATOM 680 O O . ALA A 1 88 ? -6.554 -6.899 -0.554 1.00 98.38 88 ALA A O 1
ATOM 681 N N . SER A 1 89 ? -5.991 -8.440 -2.086 1.00 97.94 89 SER A N 1
ATOM 682 C CA . SER A 1 89 ? -7.027 -9.409 -1.698 1.00 97.94 89 SER A CA 1
ATOM 683 C C . SER A 1 89 ? -6.895 -9.941 -0.269 1.00 97.94 89 SER A C 1
ATOM 685 O O . SER A 1 89 ? -7.863 -10.467 0.273 1.00 97.94 89 SER A O 1
ATOM 687 N N . THR A 1 90 ? -5.725 -9.796 0.365 1.00 98.00 90 THR A N 1
ATOM 688 C CA . THR A 1 90 ? -5.578 -10.161 1.779 1.00 98.00 90 THR A CA 1
ATOM 689 C C . THR A 1 90 ? -6.258 -9.148 2.695 1.00 98.00 90 THR A C 1
ATOM 691 O O . THR A 1 90 ? -6.623 -9.504 3.813 1.00 98.00 90 THR A O 1
ATOM 694 N N . ILE A 1 91 ? -6.380 -7.886 2.267 1.00 97.88 91 ILE A N 1
ATOM 695 C CA . ILE A 1 91 ? -6.922 -6.781 3.062 1.00 97.88 91 ILE A CA 1
ATOM 696 C C . ILE A 1 91 ? -8.448 -6.839 3.008 1.00 97.88 91 ILE A C 1
ATOM 698 O O . ILE A 1 91 ? -9.069 -6.609 1.973 1.00 97.88 91 ILE A O 1
ATOM 702 N N . ASP A 1 92 ? -9.052 -7.161 4.146 1.00 95.88 92 ASP A N 1
ATOM 703 C CA . ASP A 1 92 ? -10.475 -7.449 4.286 1.00 95.88 92 ASP A CA 1
ATOM 704 C C . ASP A 1 92 ? -11.238 -6.449 5.170 1.00 95.88 92 ASP A C 1
ATOM 706 O O . ASP A 1 92 ? -12.416 -6.662 5.464 1.00 95.88 92 A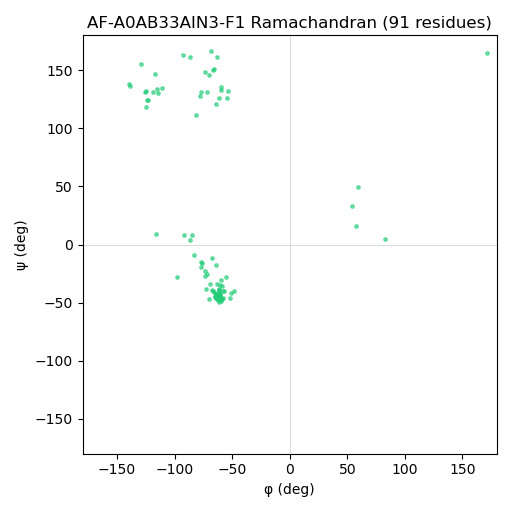SP A O 1
ATOM 710 N N . PHE A 1 93 ? -10.587 -5.351 5.549 1.00 95.69 93 PHE A N 1
ATOM 711 C CA . PHE A 1 93 ? -11.108 -4.307 6.428 1.00 95.69 93 PHE A CA 1
ATOM 712 C C . PHE A 1 93 ? -11.311 -2.975 5.706 1.00 95.69 93 PHE A C 1
ATOM 714 O O . PHE A 1 93 ? -10.613 -2.702 4.705 1.00 95.69 93 PHE A O 1
#

Mean predicted aligned error: 3.46 Å

pLDDT: mean 94.19, std 8.85, range [44.75, 98.56]